Protein AF-A0AAW1IWX9-F1 (afdb_monomer)

pLDDT: mean 75.73, std 13.56, range [42.22, 92.88]

Structure (mmCIF, N/CA/C/O backbone):
data_AF-A0AAW1IWX9-F1
#
_entry.id   AF-A0AAW1IWX9-F1
#
loop_
_atom_site.group_PDB
_atom_site.id
_atom_site.type_symbol
_atom_site.label_atom_id
_atom_site.label_alt_id
_atom_site.label_comp_id
_atom_site.label_asym_id
_atom_site.label_entity_id
_atom_site.label_seq_id
_atom_site.pdbx_PDB_ins_code
_atom_site.Cartn_x
_atom_site.Cartn_y
_atom_site.Cartn_z
_atom_site.occupancy
_atom_site.B_iso_or_equiv
_atom_site.auth_seq_id
_atom_site.auth_comp_id
_atom_site.auth_asym_id
_atom_site.auth_atom_id
_atom_site.pdbx_PDB_model_num
ATOM 1 N N . MET A 1 1 ? 5.640 -1.066 -43.729 1.00 64.94 1 MET A N 1
ATOM 2 C CA . MET A 1 1 ? 6.839 -1.386 -42.925 1.00 64.94 1 MET A CA 1
ATOM 3 C C . MET A 1 1 ? 6.560 -2.669 -42.155 1.00 64.94 1 MET A C 1
ATOM 5 O O . MET A 1 1 ? 5.475 -2.800 -41.608 1.00 64.94 1 MET A O 1
ATOM 9 N N . VAL A 1 2 ? 7.462 -3.651 -42.188 1.00 82.56 2 VAL A N 1
ATOM 10 C CA . VAL A 1 2 ? 7.237 -4.974 -41.563 1.00 82.56 2 VAL A CA 1
ATOM 11 C C . VAL A 1 2 ? 7.171 -4.864 -40.033 1.00 82.56 2 VAL A C 1
ATOM 13 O O . VAL A 1 2 ? 6.309 -5.470 -39.411 1.00 82.56 2 VAL A O 1
ATOM 16 N N . ILE A 1 3 ? 8.005 -4.003 -39.445 1.00 86.56 3 ILE A N 1
ATOM 17 C CA . ILE A 1 3 ? 8.095 -3.772 -37.995 1.00 86.56 3 ILE A CA 1
ATOM 18 C C . ILE A 1 3 ? 6.788 -3.229 -37.406 1.00 86.56 3 ILE A C 1
ATOM 20 O O . ILE A 1 3 ? 6.308 -3.752 -36.406 1.00 86.56 3 ILE A O 1
ATOM 24 N N . THR A 1 4 ? 6.160 -2.241 -38.049 1.00 86.19 4 THR A N 1
ATOM 25 C CA . THR A 1 4 ? 4.902 -1.668 -37.546 1.00 86.19 4 THR A CA 1
ATOM 26 C C . THR A 1 4 ? 3.773 -2.693 -37.539 1.00 86.19 4 THR A C 1
ATOM 28 O O . THR A 1 4 ? 3.024 -2.750 -36.575 1.00 86.19 4 THR A O 1
ATOM 31 N N . LYS A 1 5 ? 3.699 -3.567 -38.554 1.00 88.81 5 LYS A N 1
ATOM 32 C CA . LYS A 1 5 ? 2.724 -4.670 -38.582 1.00 88.81 5 LYS A CA 1
ATOM 33 C C . LYS A 1 5 ? 2.944 -5.676 -37.452 1.00 88.81 5 LYS A C 1
ATOM 35 O O . LYS A 1 5 ? 1.968 -6.169 -36.902 1.00 88.81 5 LYS A O 1
ATOM 40 N N . ILE A 1 6 ? 4.204 -5.972 -37.120 1.00 91.12 6 ILE A N 1
ATOM 41 C CA . ILE A 1 6 ? 4.544 -6.862 -36.003 1.00 91.12 6 ILE A CA 1
ATOM 42 C C . ILE A 1 6 ? 4.052 -6.236 -34.697 1.00 91.12 6 ILE A C 1
ATOM 44 O O . ILE A 1 6 ? 3.280 -6.860 -33.978 1.00 91.12 6 ILE A O 1
ATOM 48 N N . ILE A 1 7 ? 4.413 -4.978 -34.441 1.00 90.19 7 ILE A N 1
ATOM 49 C CA . ILE A 1 7 ? 4.067 -4.259 -33.208 1.00 90.19 7 ILE A CA 1
ATOM 50 C C . ILE A 1 7 ? 2.551 -4.126 -33.028 1.00 90.19 7 ILE A C 1
ATOM 52 O O . ILE A 1 7 ? 2.048 -4.388 -31.941 1.00 90.19 7 ILE A O 1
ATOM 56 N N . THR A 1 8 ? 1.805 -3.791 -34.088 1.00 88.94 8 THR A N 1
ATOM 57 C CA . THR A 1 8 ? 0.338 -3.652 -34.009 1.00 88.94 8 THR A CA 1
ATOM 58 C C . THR A 1 8 ? -0.402 -4.986 -33.916 1.00 88.94 8 THR A C 1
ATOM 60 O O . THR A 1 8 ? -1.608 -4.988 -33.698 1.00 88.94 8 THR A O 1
ATOM 63 N N . SER A 1 9 ? 0.287 -6.114 -34.117 1.00 92.19 9 SER A N 1
ATOM 64 C CA . SER A 1 9 ? -0.278 -7.461 -33.962 1.00 92.19 9 SER A CA 1
ATOM 65 C C . SER A 1 9 ? -0.001 -8.093 -32.592 1.00 92.19 9 SER A C 1
ATOM 67 O O . SER A 1 9 ? -0.519 -9.172 -32.308 1.00 92.19 9 SER A O 1
ATOM 69 N N . LEU A 1 10 ? 0.809 -7.445 -31.744 1.00 91.25 10 LEU A N 1
ATOM 70 C CA . LEU A 1 10 ? 1.125 -7.945 -30.406 1.00 91.25 10 LEU A CA 1
ATOM 71 C C . LEU A 1 10 ? -0.082 -7.800 -29.454 1.00 91.25 10 LEU A C 1
ATOM 73 O O . LEU A 1 10 ? -0.784 -6.791 -29.520 1.00 91.25 10 LEU A O 1
ATOM 77 N N . PRO A 1 11 ? -0.313 -8.757 -28.532 1.00 91.75 11 PRO A N 1
ATOM 78 C CA . PRO A 1 11 ? -1.381 -8.654 -27.533 1.00 91.75 11 PRO A CA 1
ATOM 79 C C . PRO A 1 11 ? -1.186 -7.497 -26.536 1.00 91.75 11 PRO A C 1
ATOM 81 O O . PRO A 1 11 ? -0.055 -7.112 -26.230 1.00 91.75 11 PRO A O 1
ATOM 84 N N . ASP A 1 12 ? -2.280 -7.032 -25.916 1.00 87.31 12 ASP A N 1
ATOM 85 C CA . ASP A 1 12 ? -2.308 -5.898 -24.964 1.00 87.31 12 ASP A CA 1
ATOM 86 C C . ASP A 1 12 ? -1.331 -6.020 -23.783 1.00 87.31 12 ASP A C 1
ATOM 88 O O . ASP A 1 12 ? -0.896 -5.020 -23.205 1.00 87.31 12 ASP A O 1
ATOM 92 N N . MET A 1 13 ? -0.952 -7.245 -23.414 1.00 87.38 13 MET A N 1
ATOM 93 C CA . MET A 1 13 ? 0.032 -7.496 -22.359 1.00 87.38 13 MET A CA 1
ATOM 94 C C . MET A 1 13 ? 1.417 -6.900 -22.668 1.00 87.38 13 MET A C 1
ATOM 96 O O . MET A 1 13 ? 2.147 -6.564 -21.737 1.00 87.38 13 MET A O 1
ATOM 100 N N . TYR A 1 14 ? 1.738 -6.675 -23.946 1.00 90.62 14 TYR A N 1
ATOM 101 C CA . TYR A 1 14 ? 2.980 -6.047 -24.402 1.00 90.62 14 TYR A CA 1
ATOM 102 C C . TYR A 1 14 ? 2.850 -4.531 -24.626 1.00 90.62 14 TYR A C 1
ATOM 104 O O . TYR A 1 14 ? 3.783 -3.908 -25.126 1.00 90.62 14 TYR A O 1
ATOM 112 N N . LYS A 1 15 ? 1.748 -3.880 -24.225 1.00 90.50 15 LYS A N 1
ATOM 113 C CA . LYS A 1 15 ? 1.547 -2.430 -24.447 1.00 90.50 15 LYS A CA 1
ATOM 114 C C . LYS A 1 15 ? 2.699 -1.552 -23.938 1.00 90.50 15 LYS A C 1
ATOM 116 O O . LYS A 1 15 ? 3.045 -0.547 -24.551 1.00 90.50 15 LYS A O 1
ATOM 121 N N . HIS A 1 16 ? 3.307 -1.938 -22.814 1.00 90.25 16 HIS A N 1
ATOM 122 C CA . HIS A 1 16 ? 4.425 -1.207 -22.217 1.00 90.25 16 HIS A CA 1
ATOM 123 C C . HIS A 1 16 ? 5.696 -1.344 -23.054 1.00 90.25 16 HIS A C 1
ATOM 125 O O . HIS A 1 16 ? 6.435 -0.376 -23.217 1.00 90.25 16 HIS A O 1
ATOM 131 N N . PHE A 1 17 ? 5.906 -2.525 -23.632 1.00 92.88 17 PHE A N 1
ATOM 132 C CA . PHE A 1 17 ? 6.977 -2.768 -24.583 1.00 92.88 17 PHE A CA 1
ATOM 133 C C . PHE A 1 17 ? 6.792 -1.939 -25.855 1.00 92.88 17 PHE A C 1
ATOM 135 O O . PHE A 1 17 ? 7.736 -1.283 -26.282 1.00 92.88 17 PHE A O 1
ATOM 142 N N . VAL A 1 18 ? 5.578 -1.912 -26.418 1.00 91.81 18 VAL A N 1
ATOM 143 C CA . VAL A 1 18 ? 5.260 -1.115 -27.616 1.00 91.81 18 VAL A CA 1
ATOM 144 C C . VAL A 1 18 ? 5.568 0.364 -27.382 1.00 91.81 18 VAL A C 1
ATOM 146 O O . VAL A 1 18 ? 6.311 0.968 -28.148 1.00 91.81 18 VAL A O 1
ATOM 149 N N . SER A 1 19 ? 5.106 0.918 -26.258 1.00 91.12 19 SER A N 1
ATOM 150 C CA . SER A 1 19 ? 5.372 2.314 -25.893 1.00 91.12 19 SER A CA 1
ATOM 151 C C . SER A 1 19 ? 6.869 2.625 -25.723 1.00 91.12 19 SER A C 1
ATOM 153 O O . SER A 1 19 ? 7.341 3.679 -26.154 1.00 91.12 19 SER A O 1
ATOM 155 N N . ALA A 1 20 ? 7.632 1.705 -25.125 1.00 91.25 20 ALA A N 1
ATOM 156 C CA . ALA A 1 20 ? 9.080 1.844 -24.995 1.00 91.25 20 ALA A CA 1
ATOM 157 C C . ALA A 1 20 ? 9.804 1.720 -26.347 1.00 91.25 20 ALA A C 1
ATOM 159 O O . ALA A 1 20 ? 10.809 2.395 -26.570 1.00 91.25 20 ALA A O 1
ATOM 160 N N . TRP A 1 21 ? 9.302 0.875 -27.249 1.00 91.94 21 TRP A N 1
ATOM 161 C CA . TRP A 1 21 ? 9.868 0.680 -28.580 1.00 91.94 21 TRP A CA 1
ATOM 162 C C . TRP A 1 21 ? 9.660 1.896 -29.486 1.00 91.94 21 TRP A C 1
ATOM 164 O O . TRP A 1 21 ? 10.602 2.313 -30.158 1.00 91.94 21 TRP A O 1
ATOM 174 N N . ASP A 1 22 ? 8.484 2.524 -29.443 1.00 89.38 22 ASP A N 1
ATOM 175 C CA . ASP A 1 22 ? 8.194 3.740 -30.219 1.00 89.38 22 ASP A CA 1
ATOM 176 C C . ASP A 1 22 ? 9.107 4.919 -29.834 1.00 89.38 22 ASP A C 1
ATOM 178 O O . ASP A 1 22 ? 9.334 5.827 -30.631 1.00 89.38 22 ASP A O 1
ATOM 182 N N . SER A 1 23 ? 9.688 4.880 -28.630 1.00 89.88 23 SER A N 1
ATOM 183 C CA . SER A 1 23 ? 10.652 5.874 -28.138 1.00 89.88 23 SER A CA 1
ATOM 184 C C . SER A 1 23 ? 12.094 5.634 -28.623 1.00 89.88 23 SER A C 1
ATOM 186 O O . SER A 1 23 ? 12.982 6.445 -28.353 1.00 89.88 23 SER A O 1
ATOM 188 N N . VAL A 1 24 ? 12.373 4.517 -29.305 1.00 89.19 24 VAL A N 1
ATOM 189 C CA . VAL A 1 24 ? 13.711 4.187 -29.821 1.00 89.19 24 VAL A CA 1
ATOM 190 C C . VAL A 1 24 ? 13.992 4.972 -31.100 1.00 89.19 24 VAL A C 1
ATOM 192 O O . VAL A 1 24 ? 13.154 5.032 -31.995 1.00 89.19 24 VAL A O 1
ATOM 195 N N . GLN A 1 25 ? 15.207 5.516 -31.207 1.00 89.81 25 GLN A N 1
ATOM 196 C CA . GLN A 1 25 ? 15.712 6.198 -32.404 1.00 89.81 25 GLN A CA 1
ATOM 197 C C . GLN A 1 25 ? 15.506 5.369 -33.680 1.00 89.81 25 GLN A C 1
ATOM 199 O O . GLN A 1 25 ? 15.803 4.171 -33.699 1.00 89.81 25 GLN A O 1
ATOM 204 N N . SER A 1 26 ? 15.063 6.018 -34.759 1.00 83.25 26 SER A N 1
ATOM 205 C CA . SER A 1 26 ? 14.720 5.370 -36.029 1.00 83.25 26 SER A CA 1
ATOM 206 C C . SER A 1 26 ? 15.867 4.551 -36.632 1.00 83.25 26 SER A C 1
ATOM 208 O O . SER A 1 26 ? 15.604 3.514 -37.235 1.00 83.25 26 SER A O 1
ATOM 210 N N . GLU A 1 27 ? 17.136 4.940 -36.433 1.00 87.81 27 GLU A N 1
ATOM 211 C CA . GLU A 1 27 ? 18.285 4.182 -36.959 1.00 87.81 27 GLU A CA 1
ATOM 212 C C . GLU A 1 27 ? 18.461 2.815 -36.276 1.00 87.81 27 GLU A C 1
ATOM 214 O O . GLU A 1 27 ? 19.045 1.897 -36.849 1.00 87.81 27 GLU A O 1
ATOM 219 N N . LYS A 1 28 ? 17.946 2.666 -35.050 1.00 85.62 28 LYS A N 1
ATOM 220 C CA . LYS A 1 28 ? 18.034 1.437 -34.246 1.00 85.62 28 LYS A CA 1
ATOM 221 C C . LYS A 1 28 ? 16.767 0.588 -34.312 1.00 85.62 28 LYS A C 1
ATOM 223 O O . LYS A 1 28 ? 16.747 -0.503 -33.745 1.00 85.62 28 LYS A O 1
ATOM 228 N N . GLN A 1 29 ? 15.731 1.043 -35.020 1.00 85.69 29 GLN A N 1
ATOM 229 C CA . GLN A 1 29 ? 14.505 0.277 -35.252 1.00 85.69 29 GLN A CA 1
ATOM 230 C C . GLN A 1 29 ? 14.723 -0.786 -36.340 1.00 85.69 29 GLN A C 1
ATOM 232 O O . GLN A 1 29 ? 14.105 -0.771 -37.404 1.00 85.69 29 GLN A O 1
ATOM 237 N N . THR A 1 30 ? 15.636 -1.719 -36.078 1.00 92.06 30 THR A N 1
ATOM 238 C CA . THR A 1 30 ? 15.920 -2.861 -36.947 1.00 92.06 30 THR A CA 1
ATOM 239 C C . THR A 1 30 ? 15.160 -4.096 -36.476 1.00 92.06 30 THR A C 1
ATOM 241 O O . THR A 1 30 ? 14.781 -4.223 -35.311 1.00 92.06 30 THR A O 1
ATOM 244 N N . LEU A 1 31 ? 14.941 -5.040 -37.393 1.00 90.06 31 LEU A N 1
ATOM 245 C CA . LEU A 1 31 ? 14.229 -6.278 -37.076 1.00 90.06 31 LEU A CA 1
ATOM 246 C C . LEU A 1 31 ? 15.006 -7.136 -36.065 1.00 90.06 31 LEU A C 1
ATOM 248 O O . LEU A 1 31 ? 14.391 -7.720 -35.180 1.00 90.06 31 LEU A O 1
ATOM 252 N N . SER A 1 32 ? 16.340 -7.150 -36.143 1.00 90.81 32 SER A N 1
ATOM 253 C CA . SER A 1 32 ? 17.201 -7.879 -35.205 1.00 90.81 32 SER A CA 1
ATOM 254 C C . SER A 1 32 ? 17.078 -7.353 -33.773 1.00 90.81 32 SER A C 1
ATOM 256 O O . SER A 1 32 ? 16.927 -8.138 -32.837 1.00 90.81 32 SER A O 1
ATOM 258 N N . GLU A 1 33 ? 17.081 -6.031 -33.600 1.00 91.31 33 GLU A N 1
ATOM 259 C CA . GLU A 1 33 ? 16.955 -5.407 -32.281 1.00 91.31 33 GLU A CA 1
ATOM 260 C C . GLU A 1 33 ? 15.548 -5.612 -31.707 1.00 91.31 33 GLU A C 1
ATOM 262 O O . GLU A 1 33 ? 15.400 -5.939 -30.529 1.00 91.31 33 GLU A O 1
ATOM 267 N N . LEU A 1 34 ? 14.513 -5.510 -32.550 1.00 91.75 34 LEU A N 1
ATOM 268 C CA . LEU A 1 34 ? 13.137 -5.806 -32.151 1.00 91.75 34 LEU A CA 1
ATOM 269 C C . LEU A 1 34 ? 13.016 -7.243 -31.635 1.00 91.75 34 LEU A C 1
ATOM 271 O O . LEU A 1 34 ? 12.477 -7.463 -30.552 1.00 91.75 34 LEU A O 1
ATOM 275 N N . THR A 1 35 ? 13.544 -8.216 -32.386 1.00 92.19 35 THR A N 1
ATOM 276 C CA . THR A 1 35 ? 13.494 -9.628 -31.989 1.00 92.19 35 THR A CA 1
ATOM 277 C C . THR A 1 35 ? 14.251 -9.889 -30.692 1.00 92.19 35 THR A C 1
ATOM 279 O O . THR A 1 35 ? 13.726 -10.569 -29.814 1.00 92.19 35 THR A O 1
ATOM 282 N N . ALA A 1 36 ? 15.439 -9.300 -30.519 1.00 92.50 36 ALA A N 1
ATOM 283 C CA . ALA A 1 36 ? 16.227 -9.465 -29.302 1.00 92.50 36 ALA A CA 1
ATOM 284 C C . ALA A 1 36 ? 15.489 -8.921 -28.069 1.00 92.50 36 ALA A C 1
ATOM 286 O O . ALA A 1 36 ? 15.441 -9.577 -27.029 1.00 92.50 36 ALA A O 1
ATOM 287 N N . ARG A 1 37 ? 14.860 -7.745 -28.185 1.00 92.31 37 ARG A N 1
ATOM 288 C CA . ARG A 1 37 ? 14.118 -7.149 -27.068 1.00 92.31 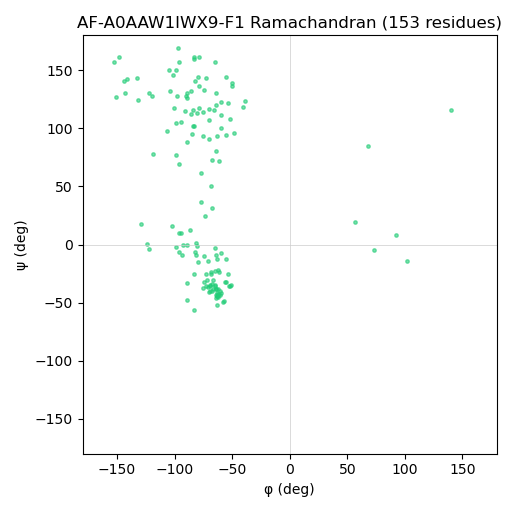37 ARG A CA 1
ATOM 289 C C . ARG A 1 37 ? 12.803 -7.864 -26.772 1.00 92.31 37 ARG A C 1
ATOM 291 O O . ARG A 1 37 ? 12.449 -7.976 -25.601 1.00 92.31 37 ARG A O 1
ATOM 298 N N . LEU A 1 38 ? 12.105 -8.366 -27.793 1.00 92.38 38 LEU A N 1
ATOM 299 C CA . LEU A 1 38 ? 10.887 -9.161 -27.603 1.00 92.38 38 LEU A CA 1
ATOM 300 C C . LEU A 1 38 ? 11.170 -10.464 -26.850 1.00 92.38 38 LEU A C 1
ATOM 302 O O . LEU A 1 38 ? 10.426 -10.787 -25.930 1.00 92.38 38 LEU A O 1
ATOM 306 N N . LEU A 1 39 ? 12.269 -11.158 -27.166 1.00 90.88 39 LEU A N 1
ATOM 307 C CA . LEU A 1 39 ? 12.680 -12.371 -26.446 1.00 90.88 39 LEU A CA 1
ATOM 308 C C . LEU A 1 39 ? 12.923 -12.098 -24.952 1.00 90.88 39 LEU A C 1
ATOM 310 O O . LEU A 1 39 ? 12.499 -12.869 -24.091 1.00 90.88 39 LEU A O 1
ATOM 314 N N . ILE A 1 40 ? 13.563 -10.969 -24.631 1.00 90.19 40 ILE A N 1
ATOM 315 C CA . ILE A 1 40 ? 13.785 -10.549 -23.239 1.00 90.19 40 ILE A CA 1
ATOM 316 C C . ILE A 1 40 ? 12.449 -10.261 -22.539 1.00 90.19 40 ILE A C 1
ATOM 318 O O . ILE A 1 40 ? 12.251 -10.661 -21.389 1.00 90.19 40 ILE A O 1
ATOM 322 N N . GLU A 1 41 ? 11.531 -9.567 -23.212 1.00 90.00 41 GLU A N 1
ATOM 323 C CA . GLU A 1 41 ? 10.232 -9.212 -22.638 1.00 90.00 41 GLU A CA 1
ATOM 324 C C . GLU A 1 41 ? 9.323 -10.435 -22.446 1.00 90.00 41 GLU A C 1
ATOM 326 O O . GLU A 1 41 ? 8.620 -10.534 -21.439 1.00 90.00 41 GLU A O 1
ATOM 331 N N . GLU A 1 42 ? 9.378 -11.411 -23.350 1.00 89.94 42 GLU A N 1
ATOM 332 C CA . GLU A 1 42 ? 8.689 -12.694 -23.209 1.00 89.94 42 GLU A CA 1
ATOM 333 C C . GLU A 1 42 ? 9.206 -13.477 -21.997 1.00 89.94 42 GLU A C 1
ATOM 335 O O . GLU A 1 42 ? 8.411 -13.940 -21.181 1.00 89.94 42 GLU A O 1
ATOM 340 N N . GLN A 1 43 ? 10.526 -13.542 -21.797 1.00 86.25 43 GLN A N 1
ATOM 341 C CA . GLN A 1 43 ? 11.115 -14.198 -20.627 1.00 86.25 43 GLN A CA 1
ATOM 342 C C . GLN A 1 43 ? 10.693 -13.524 -19.308 1.00 86.25 43 GLN A C 1
ATOM 344 O O . GLN A 1 43 ? 10.427 -14.203 -18.313 1.00 86.25 43 GLN A O 1
ATOM 349 N N . ARG A 1 44 ? 10.585 -12.189 -19.289 1.00 83.00 44 ARG A N 1
ATOM 350 C CA . ARG A 1 44 ? 10.066 -11.434 -18.132 1.00 83.00 44 ARG A CA 1
ATOM 351 C C . ARG A 1 44 ? 8.583 -11.693 -17.894 1.00 83.00 44 ARG A C 1
ATOM 353 O O . ARG A 1 44 ? 8.165 -11.807 -16.745 1.00 83.00 44 ARG A O 1
ATOM 360 N N . THR A 1 45 ? 7.802 -11.787 -18.966 1.00 76.88 45 THR A N 1
ATOM 361 C CA . THR A 1 45 ? 6.350 -11.966 -18.890 1.00 76.88 45 THR A CA 1
ATOM 362 C C . THR A 1 45 ? 5.971 -13.395 -18.504 1.00 76.88 45 THR A C 1
ATOM 364 O O . THR A 1 45 ? 5.075 -13.572 -17.687 1.00 76.88 45 THR A O 1
ATOM 367 N N . ASN A 1 46 ? 6.701 -14.408 -18.979 1.00 72.50 46 ASN A N 1
ATOM 368 C CA . ASN A 1 46 ? 6.512 -15.807 -18.572 1.00 72.50 46 ASN A CA 1
ATOM 369 C C . ASN A 1 46 ? 6.890 -16.053 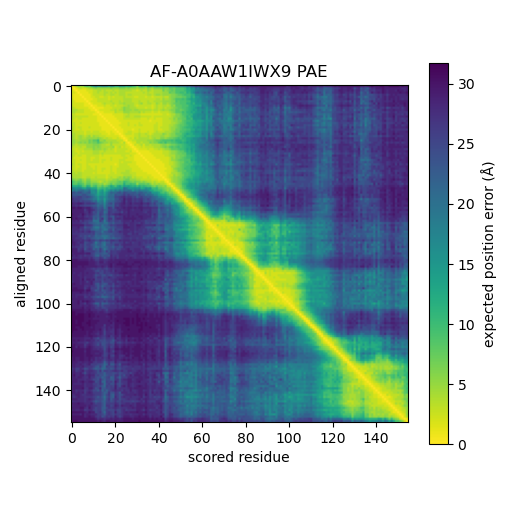-17.106 1.00 72.50 46 ASN A C 1
ATOM 371 O O . ASN A 1 46 ? 6.235 -16.832 -16.420 1.00 72.50 46 ASN A O 1
ATOM 375 N N . ASN A 1 47 ? 7.903 -15.349 -16.594 1.00 65.38 47 ASN A N 1
ATOM 376 C CA . ASN A 1 47 ? 8.271 -15.400 -15.175 1.00 65.38 47 ASN A CA 1
ATOM 377 C C . ASN A 1 47 ? 7.399 -14.501 -14.288 1.00 65.38 47 ASN A C 1
ATOM 379 O O . ASN A 1 47 ? 7.611 -14.421 -13.074 1.00 65.38 47 ASN A O 1
ATOM 383 N N . ARG A 1 48 ? 6.412 -13.811 -14.867 1.00 63.38 48 ARG A N 1
ATOM 384 C CA . ARG A 1 48 ? 5.493 -12.959 -14.126 1.00 63.38 48 ARG A CA 1
ATOM 385 C C . ARG A 1 48 ? 4.487 -13.841 -13.393 1.00 63.38 48 ARG A C 1
ATOM 387 O O . ARG A 1 48 ? 3.423 -14.169 -13.905 1.00 63.38 48 ARG A O 1
ATOM 394 N N . GLN A 1 49 ? 4.791 -14.175 -12.141 1.00 57.81 49 GLN A N 1
ATOM 395 C CA . GLN A 1 49 ? 3.715 -14.393 -11.175 1.00 57.81 49 GLN A CA 1
ATOM 396 C C . GLN A 1 49 ? 2.854 -13.119 -11.154 1.00 57.81 49 GLN A C 1
ATOM 398 O O . GLN A 1 49 ? 3.394 -12.023 -11.308 1.00 57.81 49 GLN A O 1
ATOM 403 N N . GLU A 1 50 ? 1.533 -13.232 -10.987 1.00 58.38 50 GLU A N 1
ATOM 404 C CA . GLU A 1 50 ? 0.644 -12.088 -10.721 1.00 58.38 50 GLU A CA 1
ATOM 405 C C . GLU A 1 50 ? 1.032 -11.409 -9.392 1.00 58.38 50 GLU A C 1
ATOM 407 O O . GLU A 1 50 ? 0.351 -11.517 -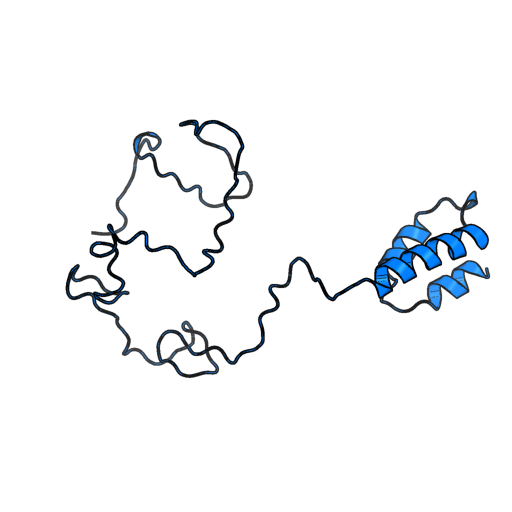8.374 1.00 58.38 50 GLU A O 1
ATOM 412 N N . VAL A 1 51 ? 2.162 -10.716 -9.368 1.00 55.12 51 VAL A N 1
ATOM 413 C CA . VAL A 1 51 ? 2.564 -9.825 -8.293 1.00 55.12 51 VAL A CA 1
ATOM 414 C C . VAL A 1 51 ? 2.221 -8.420 -8.742 1.00 55.12 51 VAL A C 1
ATOM 416 O O . VAL A 1 51 ? 3.050 -7.619 -9.164 1.00 55.12 51 VAL A O 1
ATOM 419 N N . THR A 1 52 ? 0.932 -8.113 -8.661 1.00 54.81 52 THR A N 1
ATOM 420 C CA . THR A 1 52 ? 0.473 -6.736 -8.524 1.00 54.81 52 THR A CA 1
ATOM 421 C C . THR A 1 52 ? 1.008 -6.211 -7.198 1.00 54.81 52 THR A C 1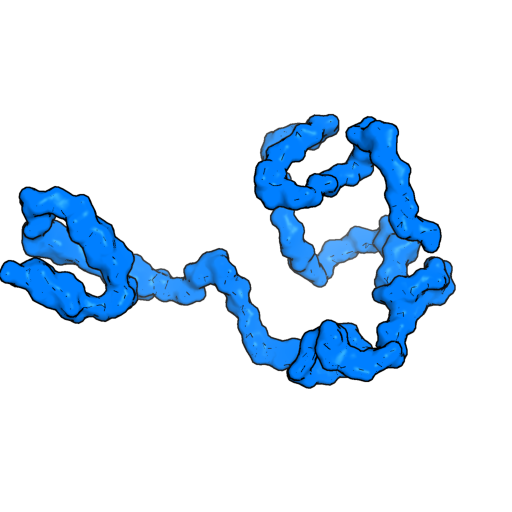
ATOM 423 O O . THR A 1 52 ? 0.387 -6.408 -6.158 1.00 54.81 52 THR A O 1
ATOM 426 N N . ALA A 1 53 ? 2.172 -5.557 -7.239 1.00 58.81 53 ALA A N 1
ATOM 427 C CA . ALA A 1 53 ? 2.901 -5.038 -6.077 1.00 58.81 53 ALA A CA 1
ATOM 428 C C . ALA A 1 53 ? 2.079 -4.089 -5.175 1.00 58.81 53 ALA A C 1
ATOM 430 O O . ALA A 1 53 ? 2.487 -3.797 -4.056 1.00 58.81 53 ALA A O 1
ATOM 431 N N . LEU A 1 54 ? 0.917 -3.622 -5.646 1.00 54.06 54 LEU A N 1
ATOM 432 C CA . LEU A 1 54 ? 0.037 -2.679 -4.952 1.00 54.06 54 LEU A CA 1
ATOM 433 C C . LEU A 1 54 ? -1.390 -3.190 -4.716 1.00 54.06 54 LEU A C 1
ATOM 435 O O . LEU A 1 54 ? -2.175 -2.510 -4.057 1.00 54.06 54 LEU A O 1
ATOM 439 N N . LEU A 1 55 ? -1.749 -4.381 -5.203 1.00 49.75 55 LEU A N 1
ATOM 440 C CA . LEU A 1 55 ? -3.004 -4.998 -4.793 1.00 49.75 55 LEU A CA 1
ATOM 441 C C . LEU A 1 55 ? -2.679 -5.920 -3.632 1.00 49.75 55 LEU A C 1
ATOM 443 O O . LEU A 1 55 ? -2.150 -7.016 -3.815 1.00 49.75 55 LEU A O 1
ATOM 447 N N . SER A 1 56 ? -3.044 -5.489 -2.424 1.00 57.44 56 SER A N 1
ATOM 448 C CA . SER A 1 56 ? -3.359 -6.466 -1.389 1.00 57.44 56 SER A CA 1
ATOM 449 C C . SER A 1 56 ? -4.381 -7.403 -2.024 1.00 57.44 56 SER A C 1
ATOM 451 O O . SER A 1 56 ? -5.497 -6.982 -2.325 1.00 57.44 56 SER A O 1
ATOM 453 N N . LYS A 1 57 ? -3.966 -8.637 -2.340 1.00 48.56 57 LYS A N 1
ATOM 454 C CA . LYS A 1 57 ? -4.835 -9.691 -2.868 1.00 48.56 57 LYS A CA 1
ATOM 455 C C . LYS A 1 57 ? -5.837 -9.984 -1.761 1.00 48.56 57 LYS A C 1
ATOM 457 O O . LYS A 1 57 ? -5.649 -10.871 -0.934 1.00 48.56 57 LYS A O 1
ATOM 462 N N . GLN A 1 58 ? -6.859 -9.140 -1.660 1.00 56.47 58 GLN A N 1
ATOM 463 C CA . GLN A 1 58 ? -7.966 -9.317 -0.753 1.00 56.47 58 GLN A CA 1
ATOM 464 C C . GLN A 1 58 ? -8.719 -10.493 -1.334 1.00 56.47 58 GLN A C 1
ATOM 466 O O . GLN A 1 58 ? -9.568 -10.333 -2.202 1.00 56.47 58 GLN A O 1
ATOM 471 N N . LYS A 1 59 ? -8.350 -11.690 -0.875 1.00 52.59 59 LYS A N 1
ATOM 472 C CA . LYS A 1 59 ? -9.186 -12.873 -0.984 1.00 52.59 59 LYS A CA 1
ATOM 473 C C . LYS A 1 59 ? -10.606 -12.398 -0.675 1.00 52.59 59 LYS A C 1
ATOM 475 O O . LYS A 1 59 ? -10.833 -11.835 0.403 1.00 52.59 59 LYS A O 1
ATOM 480 N N . GLU A 1 60 ? -11.526 -12.533 -1.628 1.00 57.16 60 GLU A N 1
ATOM 481 C CA . GLU A 1 60 ? -12.952 -12.239 -1.450 1.00 57.16 60 GLU A CA 1
ATOM 482 C C . GLU A 1 60 ? -13.576 -13.273 -0.499 1.00 57.16 60 GLU A C 1
ATOM 484 O O . GLU A 1 60 ? -14.595 -13.905 -0.766 1.00 57.16 60 GLU A O 1
ATOM 489 N N . GLU A 1 61 ? -12.956 -13.493 0.657 1.00 63.41 61 GLU A N 1
ATOM 490 C CA . GLU A 1 61 ? -13.648 -14.109 1.761 1.00 63.41 61 GLU A CA 1
ATOM 491 C C . GLU A 1 61 ? -14.745 -13.138 2.157 1.00 63.41 61 GLU A C 1
ATOM 493 O O . GLU A 1 61 ? -14.483 -11.978 2.490 1.00 63.41 61 GLU A O 1
ATOM 498 N N . LYS A 1 62 ? -15.988 -13.619 2.073 1.00 65.81 62 LYS A N 1
ATOM 499 C CA . LYS A 1 62 ? -17.188 -12.914 2.519 1.00 65.81 62 LYS A CA 1
ATOM 500 C C . LYS A 1 62 ? -16.936 -12.389 3.932 1.00 65.81 62 LYS A C 1
ATOM 502 O O . LYS A 1 62 ? -17.073 -13.123 4.913 1.00 65.81 62 LYS A O 1
ATOM 507 N N . ARG A 1 63 ? -16.524 -11.122 4.039 1.00 72.75 63 ARG A N 1
ATOM 508 C CA . ARG A 1 63 ? -16.121 -10.543 5.319 1.00 72.75 63 ARG A CA 1
ATOM 509 C C . ARG A 1 63 ? -17.328 -10.512 6.235 1.00 72.75 63 ARG A C 1
ATOM 511 O O . ARG A 1 63 ? -18.406 -10.046 5.859 1.00 72.75 63 ARG A O 1
ATOM 518 N N . LYS A 1 64 ? -17.138 -11.012 7.453 1.00 83.81 64 LYS A N 1
ATOM 519 C CA . LYS A 1 64 ? -18.120 -10.878 8.526 1.00 83.81 64 LYS A CA 1
ATOM 520 C C . LYS A 1 64 ? -18.080 -9.439 9.028 1.00 83.81 64 LYS A C 1
ATOM 522 O O . LYS A 1 64 ? -17.014 -8.886 9.287 1.00 83.81 64 LYS A O 1
ATOM 527 N N . CYS A 1 65 ? -19.244 -8.829 9.189 1.00 82.69 65 CYS A N 1
ATOM 528 C CA . CYS A 1 65 ? -19.375 -7.516 9.788 1.00 82.69 65 CYS A CA 1
ATOM 529 C C . CYS A 1 65 ? -18.819 -7.538 11.218 1.00 82.69 65 CYS A C 1
ATOM 531 O O . CYS A 1 65 ? -19.322 -8.257 12.080 1.00 82.69 65 CYS A O 1
ATOM 533 N N . PHE A 1 66 ? -17.834 -6.685 11.506 1.00 76.94 66 PHE A N 1
ATOM 534 C CA . PHE A 1 66 ? -17.221 -6.561 12.837 1.00 76.94 66 PHE A CA 1
ATOM 535 C C . PHE A 1 66 ? -18.185 -6.088 13.940 1.00 76.94 66 PHE A C 1
ATOM 537 O O . PHE A 1 66 ? -17.834 -6.123 15.118 1.00 76.94 66 PHE A O 1
ATOM 544 N N . LYS A 1 67 ? -19.381 -5.603 13.573 1.00 76.44 67 LYS A N 1
ATOM 545 C CA . LYS A 1 67 ? -20.419 -5.166 14.517 1.00 76.44 67 LYS A CA 1
ATOM 546 C C . LYS A 1 67 ? -21.351 -6.312 14.908 1.00 76.44 67 LYS A C 1
ATOM 548 O O . LYS A 1 67 ? -21.598 -6.480 16.090 1.00 76.44 67 LYS A O 1
ATOM 553 N N . CYS A 1 68 ? -21.862 -7.084 13.943 1.00 79.56 68 CYS A N 1
ATOM 554 C CA . CYS A 1 68 ? -22.913 -8.082 14.189 1.00 79.56 68 CYS A CA 1
ATOM 555 C C . CYS A 1 68 ? -22.567 -9.519 13.763 1.00 79.56 68 CYS A C 1
ATOM 557 O O . CYS A 1 68 ? -23.424 -10.393 13.851 1.00 79.56 68 CYS A O 1
ATOM 559 N N . GLY A 1 69 ? -21.370 -9.766 13.228 1.00 79.75 69 GLY A N 1
ATOM 560 C CA . GLY A 1 69 ? -20.899 -11.091 12.805 1.00 79.75 69 GLY A CA 1
ATOM 561 C C . GLY A 1 69 ? -21.528 -11.649 11.521 1.00 79.75 69 GLY A C 1
ATOM 562 O O . GLY A 1 69 ? -21.091 -12.695 11.045 1.00 79.75 69 GLY A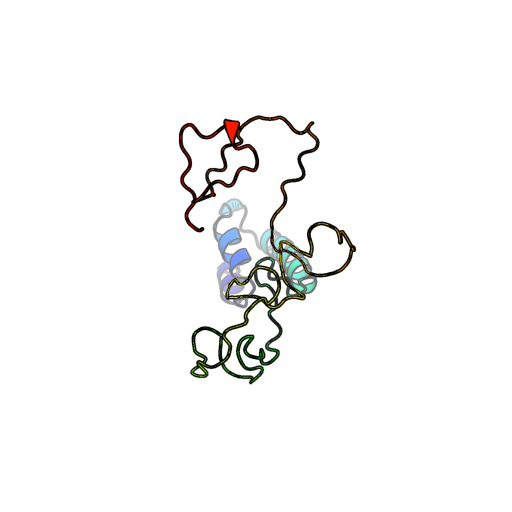 O 1
ATOM 563 N N . LYS A 1 70 ? -22.519 -10.966 10.932 1.00 82.00 70 LYS A N 1
ATOM 564 C CA . LYS A 1 70 ? -23.171 -11.384 9.678 1.00 82.00 70 LYS A CA 1
ATOM 565 C C . LYS A 1 70 ? -22.312 -11.004 8.470 1.00 82.00 70 LYS A C 1
ATOM 567 O O . LYS A 1 70 ? -21.675 -9.956 8.476 1.00 82.00 70 LYS A O 1
ATOM 572 N N . ILE A 1 71 ? -22.305 -11.843 7.442 1.00 84.44 71 ILE A N 1
ATOM 573 C CA . ILE A 1 71 ? -21.599 -11.590 6.177 1.00 84.44 71 ILE A CA 1
ATOM 574 C C . ILE A 1 71 ? -22.378 -10.621 5.273 1.00 84.44 71 ILE A C 1
ATOM 576 O O . ILE A 1 71 ? -23.582 -10.441 5.447 1.00 84.44 71 ILE A O 1
ATOM 580 N N . GLY A 1 72 ? -21.693 -10.014 4.300 1.00 84.38 72 GLY A N 1
ATOM 581 C CA . GLY A 1 72 ? -22.334 -9.275 3.200 1.00 84.38 72 GLY A CA 1
ATOM 582 C C . GLY A 1 72 ? -22.547 -7.775 3.420 1.00 84.38 72 GLY A C 1
ATOM 583 O O . GLY A 1 72 ? -23.201 -7.143 2.603 1.00 84.38 72 GLY A O 1
ATOM 584 N N . HIS A 1 73 ? -22.011 -7.189 4.494 1.00 85.50 73 HIS A N 1
ATOM 585 C CA . HIS A 1 73 ? -22.022 -5.735 4.690 1.00 85.50 73 HIS A CA 1
ATOM 586 C C . HIS A 1 73 ? -20.845 -5.263 5.553 1.00 85.50 73 HIS A C 1
ATOM 588 O O . HIS A 1 73 ? -20.292 -6.021 6.357 1.00 85.50 73 HIS A O 1
ATOM 594 N N . TYR A 1 74 ? -20.480 -3.986 5.417 1.00 80.50 74 TYR A N 1
ATOM 595 C CA . TYR A 1 74 ? -19.466 -3.354 6.257 1.00 80.50 74 TYR A CA 1
ATOM 596 C C . TYR A 1 74 ? -20.058 -2.875 7.585 1.00 80.50 74 TYR A C 1
ATOM 598 O O . TYR A 1 74 ? -21.255 -2.640 7.714 1.00 80.50 74 TYR A O 1
ATOM 606 N N . LYS A 1 75 ? -19.198 -2.643 8.586 1.00 78.44 75 LYS A N 1
ATOM 607 C CA . LYS A 1 75 ? -19.597 -2.064 9.884 1.00 78.44 75 LYS A CA 1
ATOM 608 C C . LYS A 1 75 ? -20.400 -0.760 9.733 1.00 78.44 75 LYS A C 1
ATOM 610 O O . LYS A 1 75 ? -21.304 -0.535 10.535 1.00 78.44 75 LYS A O 1
ATOM 615 N N . LYS A 1 76 ? -20.066 0.061 8.727 1.00 77.44 76 LYS A N 1
ATOM 616 C CA . LYS A 1 76 ? -20.755 1.322 8.397 1.00 77.44 76 LYS A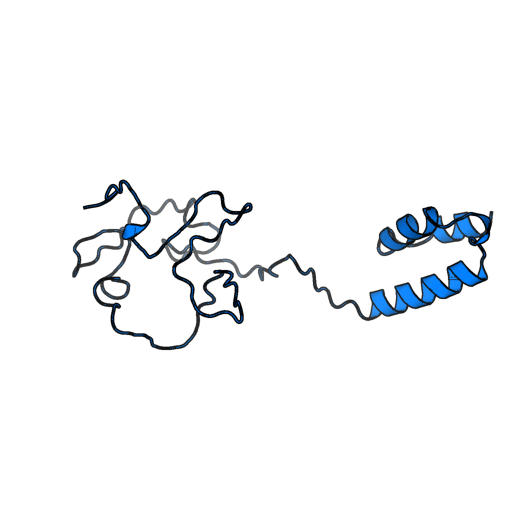 CA 1
ATOM 617 C C . LYS A 1 76 ? -22.202 1.114 7.928 1.00 77.44 76 LYS A C 1
ATOM 619 O O . LYS A 1 76 ? -23.067 1.881 8.324 1.00 77.44 76 LYS A O 1
ATOM 624 N N . ASP A 1 77 ? -22.469 0.021 7.218 1.00 79.75 77 ASP A N 1
ATOM 625 C CA . ASP A 1 77 ? -23.780 -0.309 6.639 1.00 79.75 77 ASP A CA 1
ATOM 626 C C . ASP A 1 77 ? -24.583 -1.253 7.559 1.00 79.75 77 ASP A C 1
ATOM 628 O O . ASP A 1 77 ? -25.605 -1.826 7.185 1.00 79.75 77 ASP A O 1
ATOM 632 N N . CYS A 1 78 ? -24.104 -1.470 8.789 1.00 80.31 78 CYS A N 1
ATOM 633 C CA . CYS A 1 78 ? -24.729 -2.377 9.738 1.00 80.31 78 CYS A CA 1
ATOM 634 C C . CYS A 1 78 ? -25.868 -1.683 10.498 1.00 80.31 78 CYS A C 1
ATOM 636 O O . CYS A 1 78 ? -25.629 -0.991 11.495 1.00 80.31 78 CYS A O 1
ATOM 638 N N . GLY A 1 79 ? -27.110 -1.965 10.093 1.00 78.75 79 GLY A N 1
ATOM 639 C CA . GLY A 1 79 ? -28.335 -1.469 10.742 1.00 78.75 79 GLY A CA 1
ATOM 640 C C . GLY A 1 79 ? -28.571 -1.964 12.178 1.00 78.75 79 GLY A C 1
ATOM 641 O O . GLY A 1 79 ? -29.527 -1.556 12.829 1.00 78.75 79 GLY A O 1
ATOM 642 N N . ASN A 1 80 ? -27.709 -2.835 12.713 1.00 70.31 80 ASN A N 1
ATOM 643 C CA . ASN A 1 80 ? -27.854 -3.348 14.072 1.00 70.31 80 ASN A CA 1
ATOM 644 C C . ASN A 1 80 ? -27.261 -2.355 15.091 1.00 70.31 80 ASN A C 1
ATOM 646 O O . ASN A 1 80 ? -26.042 -2.274 15.245 1.00 70.31 80 ASN A O 1
ATOM 650 N N . ASN A 1 81 ? -28.098 -1.577 15.782 1.00 62.59 81 ASN A N 1
ATOM 651 C CA . ASN A 1 81 ? -27.668 -0.528 16.724 1.00 62.59 81 ASN A CA 1
ATOM 652 C C . ASN A 1 81 ? -27.275 -1.031 18.127 1.00 62.59 81 ASN A C 1
ATOM 654 O O . ASN A 1 81 ? -26.805 -0.243 18.950 1.00 62.59 81 ASN A O 1
ATOM 658 N N . ASN A 1 82 ? -27.382 -2.338 18.384 1.00 60.00 82 ASN A N 1
ATOM 659 C CA . ASN A 1 82 ? -27.267 -2.898 19.735 1.00 60.00 82 ASN A CA 1
ATOM 660 C C . ASN A 1 82 ? -25.848 -3.283 20.188 1.00 60.00 82 ASN A C 1
ATOM 662 O O . ASN A 1 82 ? -25.663 -3.687 21.330 1.00 60.00 82 ASN A O 1
ATOM 666 N N . PHE A 1 83 ? -24.816 -3.107 19.361 1.00 61.28 83 PHE A N 1
ATOM 667 C CA . PHE A 1 83 ? -23.431 -3.400 19.759 1.00 61.28 83 PHE A CA 1
ATOM 668 C C . PHE A 1 83 ? -22.690 -2.150 20.244 1.00 61.28 83 PHE A C 1
ATOM 670 O O . PHE A 1 83 ? -21.761 -1.657 19.603 1.00 61.28 83 PHE A O 1
ATOM 677 N N . LYS A 1 84 ? -23.083 -1.632 21.411 1.00 65.56 84 LYS A N 1
ATOM 678 C CA . LYS A 1 84 ? -22.245 -0.699 22.177 1.00 65.56 84 LYS A CA 1
ATOM 679 C C . LYS A 1 84 ? -21.356 -1.527 23.103 1.00 65.56 84 LYS A C 1
ATOM 681 O O . LYS A 1 84 ? -21.738 -1.797 24.234 1.00 65.56 84 LYS A O 1
ATOM 686 N N . LYS A 1 85 ? -20.179 -1.949 22.619 1.00 70.56 85 LYS A N 1
ATOM 687 C CA . LYS A 1 85 ? -19.144 -2.536 23.489 1.00 70.56 85 LYS A CA 1
ATOM 688 C C . LYS A 1 85 ? -18.864 -1.548 24.628 1.00 70.56 85 LYS A C 1
ATOM 690 O O . LYS A 1 85 ? -18.561 -0.385 24.350 1.00 70.56 85 LYS A O 1
ATOM 695 N N . TYR A 1 86 ? -19.043 -1.974 25.873 1.00 78.19 86 TYR A N 1
ATOM 696 C CA . TYR A 1 86 ? -18.824 -1.159 27.065 1.00 78.19 86 TYR A CA 1
ATOM 697 C C . TYR A 1 86 ? -17.792 -1.849 27.945 1.00 78.19 86 TYR A C 1
ATOM 699 O O . TYR A 1 86 ? -17.883 -3.046 28.218 1.00 78.19 86 TYR A O 1
ATOM 707 N N . CYS A 1 87 ? -16.792 -1.092 28.374 1.00 82.94 87 CYS A N 1
ATOM 708 C CA . CYS A 1 87 ? -15.746 -1.614 29.224 1.00 82.94 87 CYS A CA 1
ATOM 709 C C . CYS A 1 87 ? -16.131 -1.418 30.685 1.00 82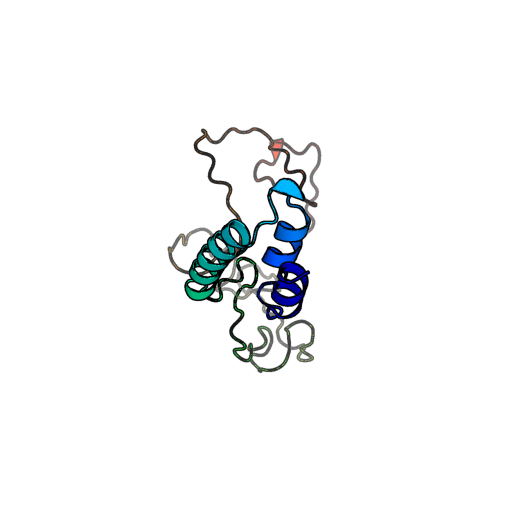.94 87 CYS A C 1
ATOM 711 O O . CYS A 1 87 ? -16.169 -0.295 31.175 1.00 82.94 87 CYS A O 1
ATOM 713 N N . GLU A 1 88 ? -16.343 -2.514 31.404 1.00 83.50 88 GLU A N 1
ATOM 714 C CA . GLU A 1 88 ? -16.649 -2.481 32.839 1.00 83.50 88 GLU A CA 1
ATOM 715 C C . GLU A 1 88 ? -15.492 -1.935 33.691 1.00 83.50 88 GLU A C 1
ATOM 717 O O . GLU A 1 88 ? -15.719 -1.448 34.792 1.00 83.50 88 GLU A O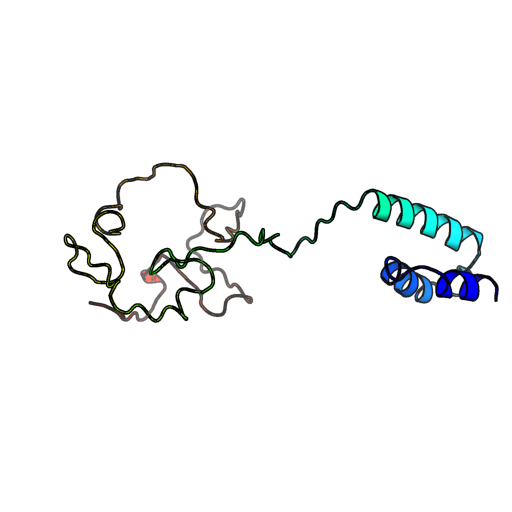 1
ATOM 722 N N . HIS A 1 89 ? -14.251 -1.991 33.190 1.00 84.12 89 HIS A N 1
ATOM 723 C CA . HIS A 1 89 ? -13.074 -1.526 33.927 1.00 84.12 89 HIS A CA 1
ATOM 724 C C . HIS A 1 89 ? -12.870 -0.013 33.811 1.00 84.12 89 HIS A C 1
ATOM 726 O O . HIS A 1 89 ? -12.812 0.687 34.815 1.00 84.12 89 HIS A O 1
ATOM 732 N N . CYS A 1 90 ? -12.761 0.513 32.588 1.00 83.62 90 CYS A N 1
ATOM 733 C CA . CYS A 1 90 ? -12.527 1.945 32.378 1.00 83.62 90 CYS A CA 1
ATOM 734 C C . CYS A 1 9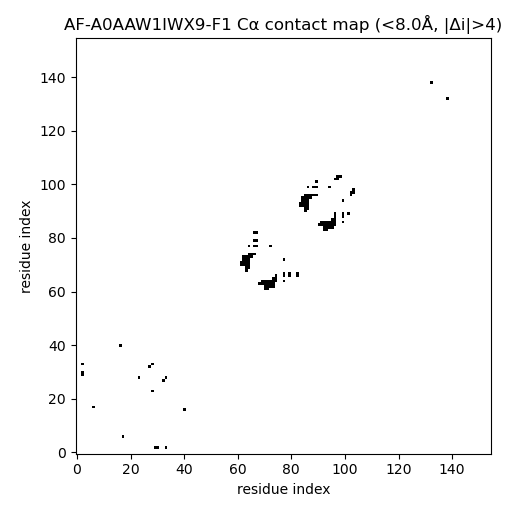0 ? -13.821 2.746 32.188 1.00 83.62 90 CYS A C 1
ATOM 736 O O . CYS A 1 90 ? -13.758 3.948 31.951 1.00 83.62 90 CYS A O 1
ATOM 738 N N . LYS A 1 91 ? -14.985 2.083 32.218 1.00 82.44 91 LYS A N 1
ATOM 739 C CA . LYS A 1 91 ? -16.316 2.681 32.040 1.00 82.44 91 LYS A CA 1
ATOM 740 C C . LYS A 1 91 ? -16.500 3.453 30.721 1.00 82.44 91 LYS A C 1
ATOM 742 O O . LYS A 1 91 ? -17.422 4.259 30.602 1.00 82.44 91 LYS A O 1
ATOM 747 N N . LYS A 1 92 ? -15.655 3.201 29.707 1.00 76.69 92 LYS A N 1
ATOM 748 C CA . LYS A 1 92 ? -15.725 3.833 28.373 1.00 76.69 92 LYS A CA 1
ATOM 749 C C . LYS A 1 92 ? -16.416 2.913 27.361 1.00 76.69 92 LYS A C 1
ATOM 751 O O . LYS A 1 92 ? -16.359 1.688 27.459 1.00 76.69 92 LYS A O 1
ATOM 756 N N . LYS A 1 93 ? -17.082 3.522 26.376 1.00 79.00 93 LYS A N 1
ATOM 757 C CA . LYS A 1 93 ? -17.715 2.830 25.240 1.00 79.00 93 LYS A CA 1
ATOM 758 C C . LYS A 1 93 ? -16.673 2.539 24.149 1.00 79.00 93 LYS A C 1
ATOM 760 O O . LYS A 1 93 ? -15.638 3.192 24.084 1.00 79.00 93 LYS A O 1
ATOM 765 N N . GLY A 1 94 ? -16.966 1.584 23.272 1.00 77.00 94 GLY A N 1
ATOM 766 C CA . GLY A 1 94 ? -16.164 1.258 22.088 1.00 77.00 94 GLY A CA 1
ATOM 767 C C . GLY A 1 94 ? -15.280 0.015 22.217 1.00 77.00 94 GLY A C 1
ATOM 768 O O . GLY A 1 94 ? -14.847 -0.507 21.194 1.00 77.00 94 GLY A O 1
ATOM 769 N N . HIS A 1 95 ? -15.072 -0.514 23.425 1.00 81.31 95 HIS A N 1
ATOM 770 C CA . HIS A 1 95 ? -14.274 -1.719 23.669 1.00 81.31 95 HIS A CA 1
ATOM 771 C C . HIS A 1 95 ? -14.803 -2.502 24.883 1.00 81.31 95 HIS A C 1
ATOM 773 O O . HIS A 1 95 ? -15.555 -1.958 25.690 1.00 81.31 95 HIS A O 1
ATOM 779 N N . ASN A 1 96 ? -14.443 -3.782 24.994 1.00 82.19 96 ASN A N 1
ATOM 780 C CA . ASN A 1 96 ? -14.789 -4.630 26.142 1.00 82.19 96 ASN A CA 1
ATOM 781 C C . ASN A 1 96 ? -13.625 -4.669 27.142 1.00 82.19 96 ASN A C 1
ATOM 783 O O . ASN A 1 96 ? -12.507 -4.300 26.802 1.00 82.19 96 ASN A O 1
ATOM 787 N N . LYS A 1 97 ? -13.844 -5.203 28.350 1.00 80.94 97 LYS A N 1
ATOM 788 C CA . LYS A 1 97 ? -12.795 -5.340 29.382 1.00 80.94 97 LYS A CA 1
ATOM 789 C C . LYS A 1 97 ? -11.509 -6.027 28.875 1.00 80.94 97 LYS A C 1
ATOM 791 O O . LYS A 1 97 ? -10.425 -5.623 29.275 1.00 80.94 97 LYS A O 1
ATOM 796 N N . LYS A 1 98 ? -11.627 -7.006 27.964 1.00 78.69 98 LYS A N 1
ATOM 797 C CA . LYS A 1 98 ? -10.494 -7.723 27.334 1.00 78.69 98 LYS A CA 1
ATOM 798 C C . LYS A 1 98 ? -9.635 -6.846 26.411 1.00 78.69 98 LYS A C 1
ATOM 800 O O . LYS A 1 98 ? -8.434 -7.057 26.321 1.00 78.69 98 LYS A O 1
ATOM 805 N N . ASP A 1 99 ? -10.253 -5.851 25.782 1.00 75.38 99 ASP A N 1
ATOM 806 C CA . ASP A 1 99 ? -9.623 -4.936 24.821 1.00 75.38 99 ASP A CA 1
ATOM 807 C C . ASP A 1 99 ? -9.328 -3.571 25.479 1.00 75.38 99 ASP A C 1
ATOM 809 O O . ASP A 1 99 ? -9.161 -2.553 24.809 1.00 75.38 99 ASP A O 1
ATOM 813 N N . CYS A 1 100 ? -9.352 -3.513 26.815 1.00 81.38 100 CYS A N 1
ATOM 814 C CA . CYS A 1 100 ? -9.168 -2.281 27.565 1.00 81.38 100 CYS A CA 1
ATOM 815 C C . CYS A 1 100 ? -7.701 -1.875 27.556 1.00 81.38 100 CYS A C 1
ATOM 817 O O . CYS A 1 100 ? -6.860 -2.526 28.174 1.00 81.38 100 CYS A O 1
ATOM 819 N N . TRP A 1 101 ? -7.411 -0.746 26.913 1.00 79.38 101 TRP A N 1
ATOM 820 C CA . TRP A 1 101 ? -6.061 -0.187 26.833 1.00 79.38 101 TRP A CA 1
ATOM 821 C C . TRP A 1 101 ? -5.419 0.031 28.214 1.00 79.38 101 TRP A C 1
ATOM 823 O O . TRP A 1 101 ? -4.222 -0.175 28.388 1.00 79.38 101 TRP A O 1
ATOM 833 N N . PHE A 1 102 ? -6.225 0.355 29.230 1.00 78.38 102 PHE A N 1
ATOM 834 C CA . PHE A 1 102 ? -5.749 0.524 30.607 1.00 78.38 102 PHE A CA 1
ATOM 835 C C . PHE A 1 102 ? -5.393 -0.797 31.307 1.00 78.38 102 PHE A C 1
ATOM 837 O O . PHE A 1 102 ? -4.571 -0.784 32.217 1.00 78.38 102 PHE A O 1
ATOM 844 N N . LEU A 1 103 ? -5.986 -1.924 30.893 1.00 74.75 103 LEU A N 1
ATOM 845 C CA . LEU A 1 103 ? -5.667 -3.258 31.421 1.00 74.75 103 LEU A CA 1
ATOM 846 C C . LEU A 1 103 ? -4.526 -3.928 30.644 1.00 74.75 103 LEU A C 1
ATOM 848 O O . LEU A 1 103 ? -3.721 -4.641 31.235 1.00 74.75 103 LEU A O 1
ATOM 852 N N . ASN A 1 104 ? -4.422 -3.670 29.337 1.00 64.19 104 ASN A N 1
ATOM 853 C CA . ASN A 1 104 ? -3.443 -4.312 28.456 1.00 64.19 104 ASN A CA 1
ATOM 854 C C . ASN A 1 104 ? -2.074 -3.610 28.404 1.00 64.19 104 ASN A C 1
ATOM 856 O O . ASN A 1 104 ? -1.240 -3.991 27.590 1.00 64.19 104 ASN A O 1
ATOM 860 N N . LYS A 1 105 ? -1.778 -2.661 29.306 1.00 61.41 105 LYS A N 1
ATOM 861 C CA . LYS A 1 105 ? -0.452 -2.010 29.398 1.00 61.41 105 LYS A CA 1
ATOM 862 C C . LYS A 1 105 ? 0.725 -2.968 29.686 1.00 61.41 105 LYS A C 1
ATOM 864 O O . LYS A 1 105 ? 1.860 -2.514 29.672 1.00 61.41 105 LYS A O 1
ATOM 869 N N . LYS A 1 106 ? 0.486 -4.256 29.976 1.00 52.84 106 LYS A N 1
ATOM 870 C CA . LYS A 1 106 ? 1.522 -5.230 30.385 1.00 52.84 106 LYS A CA 1
ATOM 871 C C . LYS A 1 106 ? 1.552 -6.553 29.606 1.00 52.84 106 LYS A C 1
ATOM 873 O O . LYS A 1 106 ? 2.140 -7.512 30.089 1.00 52.84 106 LYS A O 1
ATOM 878 N N . LYS A 1 107 ? 0.936 -6.650 28.426 1.00 50.19 107 LYS A N 1
ATOM 879 C CA . LYS A 1 107 ? 1.102 -7.844 27.578 1.00 50.19 107 LYS A CA 1
ATOM 880 C C . LYS A 1 107 ? 1.733 -7.478 26.245 1.00 50.19 107 LYS A C 1
ATOM 882 O O . LYS A 1 107 ? 1.058 -7.441 25.224 1.00 50.19 107 LYS A O 1
ATOM 887 N N . GLU A 1 108 ? 3.046 -7.274 26.275 1.00 46.19 108 GLU A N 1
ATOM 888 C CA . GLU A 1 108 ? 3.907 -7.608 25.140 1.00 46.19 108 GLU A CA 1
ATOM 889 C C . GLU A 1 108 ? 3.919 -9.135 24.999 1.00 46.19 108 GLU A C 1
ATOM 891 O O . GLU A 1 108 ? 4.870 -9.809 25.371 1.00 46.19 108 GLU A O 1
ATOM 896 N N . ASN A 1 109 ? 2.809 -9.702 24.531 1.00 43.00 109 ASN A N 1
ATOM 897 C CA . ASN A 1 109 ? 2.851 -11.036 23.963 1.00 43.00 109 ASN A CA 1
ATOM 898 C C . ASN A 1 109 ? 2.900 -10.851 22.458 1.00 43.00 109 ASN A C 1
ATOM 900 O O . ASN A 1 109 ? 1.919 -10.481 21.813 1.00 43.00 109 ASN A O 1
ATOM 904 N N . THR A 1 110 ? 4.106 -11.071 21.956 1.00 49.88 110 THR A N 1
ATOM 905 C CA . THR A 1 110 ? 4.417 -11.403 20.580 1.00 49.88 110 THR A CA 1
ATOM 906 C C . THR A 1 110 ? 3.366 -12.363 20.021 1.00 49.88 110 THR A C 1
ATOM 908 O O . THR A 1 110 ? 3.092 -13.412 20.603 1.00 49.88 110 THR A O 1
ATOM 911 N N . ASN A 1 111 ? 2.754 -11.939 18.913 1.00 48.22 111 ASN A N 1
ATOM 912 C CA . ASN A 1 111 ? 2.281 -12.729 17.770 1.00 48.22 111 ASN A CA 1
ATOM 913 C C . ASN A 1 111 ? 0.927 -12.230 17.237 1.00 48.22 111 ASN A C 1
ATOM 915 O O . ASN A 1 111 ? -0.111 -12.318 17.885 1.00 48.22 111 ASN A O 1
ATOM 919 N N . GLU A 1 112 ? 1.002 -11.751 15.993 1.00 51.62 112 GLU A N 1
ATOM 920 C CA . GLU A 1 112 ? -0.069 -11.657 14.997 1.00 51.62 112 GLU A CA 1
ATOM 921 C C . GLU A 1 112 ? -1.221 -10.675 15.244 1.00 51.62 112 GLU A C 1
ATOM 923 O O . GLU A 1 112 ? -2.363 -11.007 15.551 1.00 51.62 112 GLU A O 1
ATOM 928 N N . SER A 1 113 ? -0.966 -9.437 14.848 1.00 45.81 113 SER A N 1
ATOM 929 C CA . SER A 1 113 ? -1.704 -8.863 13.722 1.00 45.81 113 SER A CA 1
ATOM 930 C C . SER A 1 113 ? -0.777 -7.860 13.072 1.00 45.81 113 SER A C 1
ATOM 932 O O . SER A 1 113 ? -0.229 -7.013 13.772 1.00 45.81 113 SER A O 1
ATOM 934 N N . ALA A 1 114 ? -0.567 -7.977 11.763 1.00 52.38 114 ALA A N 1
ATOM 935 C CA . ALA A 1 114 ? 0.133 -6.967 10.989 1.00 52.38 114 ALA A CA 1
ATOM 936 C C . ALA A 1 114 ? -0.586 -5.627 11.201 1.00 52.38 114 ALA A C 1
ATOM 938 O O . ALA A 1 114 ? -1.598 -5.323 10.568 1.00 52.38 114 ALA A O 1
ATOM 939 N N . SER A 1 115 ? -0.103 -4.836 12.155 1.00 53.31 115 SER A N 1
ATOM 940 C CA . SER A 1 115 ? -0.327 -3.409 12.145 1.00 53.31 115 SER A CA 1
ATOM 941 C C . SER A 1 115 ? 0.300 -2.946 10.843 1.00 53.31 115 SER A C 1
ATOM 943 O O . SER A 1 115 ? 1.516 -3.016 10.694 1.00 53.31 115 SER A O 1
ATOM 945 N N . ASN A 1 116 ? -0.528 -2.510 9.894 1.00 54.81 116 ASN A N 1
ATOM 946 C CA . ASN A 1 116 ? -0.100 -1.920 8.622 1.00 54.81 116 ASN A CA 1
ATOM 947 C C . ASN A 1 116 ? 0.589 -0.554 8.829 1.00 54.81 116 ASN A C 1
ATOM 949 O O . ASN A 1 116 ? 0.435 0.355 8.020 1.00 54.81 116 ASN A O 1
ATOM 953 N N . ALA A 1 117 ? 1.278 -0.372 9.953 1.00 57.72 117 ALA A N 1
ATOM 954 C CA . ALA A 1 117 ? 2.105 0.780 10.212 1.00 57.72 117 ALA A CA 1
ATOM 955 C C . ALA A 1 117 ? 3.425 0.541 9.484 1.00 57.72 117 ALA A C 1
ATOM 957 O O . ALA A 1 117 ? 4.171 -0.385 9.805 1.00 57.72 117 ALA A O 1
ATOM 958 N N . PHE A 1 118 ? 3.677 1.356 8.468 1.00 58.16 118 PHE A N 1
ATOM 959 C CA . PHE A 1 118 ? 4.978 1.417 7.829 1.00 58.16 118 PHE A CA 1
ATOM 960 C C . PHE A 1 118 ? 5.959 1.974 8.866 1.00 58.16 118 PHE A C 1
ATOM 962 O O . PHE A 1 118 ? 5.778 3.093 9.342 1.00 58.16 118 PHE A O 1
ATOM 969 N N . SER A 1 119 ? 6.947 1.181 9.272 1.00 61.22 119 SER A N 1
ATOM 970 C CA . SER A 1 119 ? 8.008 1.650 10.162 1.00 61.22 119 SER A CA 1
ATOM 971 C C . SER A 1 119 ? 9.235 1.937 9.317 1.00 61.22 119 SER A C 1
ATOM 973 O O . SER A 1 119 ? 9.784 1.025 8.698 1.00 61.22 119 SER A O 1
ATOM 975 N N . ALA A 1 120 ? 9.677 3.191 9.293 1.00 62.81 120 ALA A N 1
ATOM 976 C CA . ALA A 1 120 ? 10.992 3.520 8.770 1.00 62.81 120 ALA A CA 1
ATOM 977 C C . ALA A 1 120 ? 12.036 2.988 9.763 1.00 62.81 120 ALA A C 1
ATOM 979 O O . ALA A 1 120 ? 12.173 3.509 10.868 1.00 62.81 120 ALA A O 1
ATOM 980 N N . ILE A 1 121 ? 12.728 1.907 9.403 1.00 62.12 121 ILE A N 1
ATOM 981 C CA . ILE A 1 121 ? 13.895 1.433 10.151 1.00 62.12 121 ILE A CA 1
ATOM 982 C C . ILE A 1 121 ? 15.087 2.223 9.611 1.00 62.12 121 ILE A C 1
ATOM 984 O O . ILE A 1 121 ? 15.628 1.897 8.558 1.00 62.12 121 ILE A O 1
ATOM 988 N N . GLY A 1 122 ? 15.436 3.314 10.290 1.00 60.38 122 GLY A N 1
ATOM 989 C CA . GLY A 1 122 ? 16.700 4.005 10.062 1.00 60.38 122 GLY A CA 1
ATOM 990 C C . GLY A 1 122 ? 17.793 3.346 10.896 1.00 60.38 122 GLY A C 1
ATOM 991 O O . GLY A 1 122 ? 17.598 3.141 12.089 1.00 60.38 122 GLY A O 1
ATOM 992 N N . ASP A 1 123 ? 18.946 3.055 10.297 1.00 59.16 123 ASP A N 1
ATOM 993 C CA . ASP A 1 123 ? 20.146 2.524 10.977 1.00 59.16 123 ASP A CA 1
ATOM 994 C C . ASP A 1 123 ? 20.874 3.601 11.824 1.00 59.16 123 ASP A C 1
ATOM 996 O O . ASP A 1 123 ? 22.080 3.564 12.048 1.00 59.16 123 ASP A O 1
ATOM 1000 N N . GLY A 1 124 ? 20.137 4.632 12.245 1.00 61.91 124 GLY A N 1
ATOM 1001 C CA . GLY A 1 124 ? 20.624 5.757 13.032 1.00 61.91 124 GLY A CA 1
ATOM 1002 C C . GLY A 1 124 ? 20.172 5.640 14.482 1.00 61.91 124 GLY A C 1
ATOM 1003 O O . GLY A 1 124 ? 19.106 5.097 14.775 1.00 61.91 124 GLY A O 1
ATOM 1004 N N . GLN A 1 125 ? 20.974 6.176 15.403 1.00 63.66 125 GLN A N 1
ATOM 1005 C CA . GLN A 1 125 ? 20.537 6.389 16.783 1.00 63.66 125 GLN A CA 1
ATOM 1006 C C . GLN A 1 125 ? 19.186 7.113 16.784 1.00 63.66 125 GLN A C 1
ATOM 1008 O O . GLN A 1 125 ? 18.981 8.028 15.989 1.00 63.66 125 GLN A O 1
ATOM 1013 N N . ILE A 1 126 ? 18.275 6.707 17.673 1.00 63.97 126 ILE A N 1
ATOM 1014 C CA . ILE A 1 126 ? 17.005 7.408 17.884 1.00 63.97 126 ILE A CA 1
ATOM 1015 C C . ILE A 1 126 ? 17.351 8.836 18.313 1.00 63.97 126 ILE A C 1
ATOM 1017 O O . ILE A 1 126 ? 17.719 9.066 19.466 1.00 63.97 126 ILE A O 1
ATOM 1021 N N . THR A 1 127 ? 17.285 9.786 17.384 1.00 67.94 127 THR A N 1
ATOM 1022 C CA . THR A 1 127 ? 17.442 11.196 17.712 1.00 67.94 127 THR A CA 1
ATOM 1023 C C . THR A 1 127 ? 16.102 11.723 18.212 1.00 67.94 127 THR A C 1
ATOM 1025 O O . THR A 1 127 ? 15.038 11.361 17.710 1.00 67.94 127 THR A O 1
ATOM 1028 N N . ASN A 1 128 ? 16.136 12.584 19.229 1.00 71.69 128 ASN A N 1
ATOM 1029 C CA . ASN A 1 128 ? 14.962 13.333 19.690 1.00 71.69 128 ASN A CA 1
ATOM 1030 C C . ASN A 1 128 ? 14.667 14.514 18.743 1.00 71.69 128 ASN A C 1
ATOM 1032 O O . ASN A 1 128 ? 14.279 15.588 19.192 1.00 71.69 128 ASN A O 1
ATOM 1036 N N . ASP A 1 129 ? 14.864 14.332 17.442 1.00 77.88 129 ASP A N 1
ATOM 1037 C CA . ASP A 1 129 ? 14.650 15.377 16.450 1.00 77.88 129 ASP A CA 1
ATOM 1038 C C . ASP A 1 129 ? 13.316 15.156 15.742 1.00 77.88 129 ASP A C 1
ATOM 1040 O O . ASP A 1 129 ? 12.871 14.026 15.521 1.00 77.88 129 ASP A O 1
ATOM 1044 N N . TRP A 1 130 ? 12.652 16.251 15.379 1.00 76.94 130 TRP A N 1
ATOM 1045 C CA . TRP A 1 130 ? 11.422 16.173 14.604 1.00 76.94 130 TRP A CA 1
ATOM 1046 C C . TRP A 1 130 ? 11.759 15.925 13.132 1.00 76.94 130 TRP A C 1
ATOM 1048 O O . TRP A 1 130 ? 12.379 16.763 12.478 1.00 76.94 130 TRP A O 1
ATOM 1058 N N . ILE A 1 131 ? 11.317 14.791 12.592 1.00 77.44 131 ILE A N 1
ATOM 1059 C CA . ILE A 1 131 ? 11.499 14.453 11.176 1.00 77.44 131 ILE A CA 1
ATOM 1060 C C . ILE A 1 131 ? 10.303 14.975 10.375 1.00 77.44 131 ILE A C 1
ATOM 1062 O O . ILE A 1 131 ? 9.148 14.706 10.711 1.00 77.44 131 ILE A O 1
ATOM 1066 N N . VAL A 1 132 ? 10.577 15.727 9.309 1.00 78.38 132 VAL A N 1
ATOM 1067 C CA . VAL A 1 132 ? 9.548 16.239 8.395 1.00 78.38 132 VAL A CA 1
ATOM 1068 C C . VAL A 1 132 ? 9.218 15.170 7.352 1.00 78.38 132 VAL A C 1
ATOM 1070 O O . VAL A 1 132 ? 10.066 14.811 6.540 1.00 78.38 132 VAL A O 1
ATOM 1073 N N . ASP A 1 133 ? 7.977 14.685 7.362 1.00 81.31 133 ASP A N 1
ATOM 1074 C CA . ASP A 1 133 ? 7.423 13.764 6.359 1.00 81.31 133 ASP A CA 1
ATOM 1075 C C . ASP A 1 133 ? 6.443 14.508 5.439 1.00 81.31 133 ASP A C 1
ATOM 1077 O O . ASP A 1 133 ? 5.277 14.706 5.775 1.00 81.31 133 ASP A O 1
ATOM 1081 N N . SER A 1 134 ? 6.904 14.936 4.263 1.00 83.69 134 SER A N 1
ATOM 1082 C CA . SER A 1 134 ? 6.080 15.699 3.314 1.00 83.69 134 SER A CA 1
ATOM 1083 C C . SER A 1 134 ? 4.871 14.929 2.759 1.00 83.69 134 SER A C 1
ATOM 1085 O O . SER A 1 134 ? 4.031 15.533 2.090 1.00 83.69 134 SER A O 1
ATOM 1087 N N . GLY A 1 135 ? 4.761 13.621 3.024 1.00 83.69 135 GLY A N 1
ATOM 1088 C CA . GLY A 1 135 ? 3.611 12.794 2.661 1.00 83.69 135 GLY A CA 1
ATOM 1089 C C . GLY A 1 135 ? 2.541 12.663 3.751 1.00 83.69 135 GLY A C 1
ATOM 1090 O O . GLY A 1 135 ? 1.462 12.136 3.470 1.00 83.69 135 GLY A O 1
ATOM 1091 N N . ALA A 1 136 ? 2.799 13.125 4.976 1.00 82.88 136 ALA A N 1
ATOM 1092 C CA . ALA A 1 136 ? 1.856 13.013 6.083 1.00 82.88 136 ALA A CA 1
ATOM 1093 C C . ALA A 1 136 ? 0.915 14.227 6.143 1.00 82.88 136 ALA A C 1
ATOM 1095 O O . ALA A 1 136 ? 1.352 15.371 6.221 1.00 82.88 136 ALA A O 1
ATOM 1096 N N . SER A 1 137 ? -0.401 13.984 6.144 1.00 82.25 137 SER A N 1
ATOM 1097 C CA . SER A 1 137 ? -1.391 15.045 6.411 1.00 82.25 137 SER A CA 1
ATOM 1098 C C . SER A 1 137 ? -1.439 15.432 7.890 1.00 82.25 137 SER A C 1
ATOM 1100 O O . SER A 1 137 ? -1.672 16.592 8.210 1.00 82.25 137 SER A O 1
ATOM 1102 N N . ASP A 1 138 ? -1.182 14.465 8.775 1.00 81.06 138 ASP A N 1
ATOM 1103 C CA . ASP A 1 138 ? -1.109 14.645 10.221 1.00 81.06 138 ASP A CA 1
ATOM 1104 C C . ASP A 1 138 ? 0.170 13.981 10.743 1.00 81.06 138 ASP A C 1
ATOM 1106 O O . ASP A 1 138 ? 0.390 12.784 10.541 1.00 81.06 138 ASP A O 1
ATOM 1110 N N . HIS A 1 139 ? 1.009 14.745 11.443 1.00 77.19 139 HIS A N 1
ATOM 1111 C CA . HIS A 1 139 ? 2.218 14.218 12.074 1.00 77.19 139 HIS A CA 1
ATOM 1112 C C . HIS A 1 139 ? 1.920 13.737 13.495 1.00 77.19 139 HIS A C 1
ATOM 1114 O O . HIS A 1 139 ? 1.345 14.460 14.309 1.00 77.19 139 HIS A O 1
ATOM 1120 N N . MET A 1 140 ? 2.350 12.518 13.815 1.00 77.88 140 MET A N 1
ATOM 1121 C CA . MET A 1 140 ? 2.216 11.942 15.152 1.00 77.88 140 MET A CA 1
ATOM 1122 C C . MET A 1 140 ? 3.566 11.972 15.867 1.00 77.88 140 MET A C 1
ATOM 1124 O O . MET A 1 140 ? 4.570 11.536 15.314 1.00 77.88 140 MET A O 1
ATOM 1128 N N . CYS A 1 141 ? 3.590 12.436 17.117 1.00 76.06 141 CYS A N 1
ATOM 1129 C CA . CYS A 1 141 ? 4.784 12.420 17.957 1.00 76.06 141 CYS A CA 1
ATOM 1130 C C . CYS A 1 141 ? 4.458 11.864 19.349 1.00 76.06 141 CYS A C 1
ATOM 1132 O O . CYS A 1 141 ? 3.385 12.114 19.898 1.00 76.06 141 CYS A O 1
ATOM 1134 N N . HIS A 1 142 ? 5.391 11.104 19.925 1.00 75.94 142 HIS A N 1
ATOM 1135 C CA . HIS A 1 142 ? 5.291 10.601 21.297 1.00 75.94 142 HIS A CA 1
ATOM 1136 C C . HIS A 1 142 ? 5.745 11.634 22.347 1.00 75.94 142 HIS A C 1
ATOM 1138 O O . HIS A 1 142 ? 5.300 11.579 23.495 1.00 75.94 142 HIS A O 1
ATOM 1144 N N . ASN A 1 143 ? 6.619 12.575 21.974 1.00 79.75 143 ASN A N 1
ATOM 1145 C CA . ASN A 1 143 ? 7.196 13.546 22.897 1.00 79.75 143 ASN A CA 1
ATOM 1146 C C . ASN A 1 143 ? 6.289 14.775 23.055 1.00 79.75 143 ASN A C 1
ATOM 1148 O O . ASN A 1 143 ? 6.129 15.574 22.136 1.00 79.75 143 ASN A O 1
ATOM 1152 N N . GLN A 1 144 ? 5.724 14.944 24.250 1.00 79.19 144 GLN A N 1
ATOM 1153 C CA . GLN A 1 144 ? 4.837 16.068 24.566 1.00 79.19 144 GLN A CA 1
ATOM 1154 C C . GLN A 1 144 ? 5.570 17.416 24.590 1.00 79.19 144 GLN A C 1
ATOM 1156 O O . GLN A 1 144 ? 4.949 18.442 24.331 1.00 79.19 144 GLN A O 1
ATOM 1161 N N . ASN A 1 145 ? 6.882 17.421 24.846 1.00 83.81 145 ASN A N 1
ATOM 1162 C CA . ASN A 1 145 ? 7.666 18.651 24.971 1.00 83.81 145 ASN A CA 1
ATOM 1163 C C . ASN A 1 145 ? 7.875 19.374 23.634 1.00 83.81 145 ASN A C 1
ATOM 1165 O O . ASN A 1 145 ? 8.296 20.526 23.633 1.00 83.81 145 ASN A O 1
ATOM 1169 N N . PHE A 1 146 ? 7.601 18.721 22.500 1.00 83.56 146 PHE A N 1
ATOM 1170 C CA . PHE A 1 146 ? 7.688 19.371 21.192 1.00 83.56 146 PHE A CA 1
ATOM 1171 C C . PHE A 1 146 ? 6.456 20.209 20.841 1.00 83.56 146 PHE A C 1
ATOM 1173 O O . PHE A 1 146 ? 6.475 20.934 19.850 1.00 83.56 146 PHE A O 1
ATOM 1180 N N . PHE A 1 147 ? 5.387 20.129 21.633 1.00 84.75 147 PHE A N 1
ATOM 1181 C CA . PHE A 1 147 ? 4.176 20.907 21.408 1.00 84.75 147 PHE A CA 1
ATOM 1182 C C . PHE A 1 147 ? 4.175 22.146 22.304 1.00 84.75 147 PHE A C 1
ATOM 1184 O O . PHE A 1 147 ? 4.314 22.036 23.520 1.00 84.75 147 PHE A O 1
ATOM 1191 N N . SER A 1 148 ? 3.965 23.328 21.719 1.00 87.69 148 SER A N 1
ATOM 1192 C CA . SER A 1 148 ? 3.770 24.565 22.492 1.00 87.69 148 SER A CA 1
ATOM 1193 C C . SER A 1 148 ? 2.413 24.598 23.203 1.00 87.69 148 SER A C 1
ATOM 1195 O O . SER A 1 148 ? 2.290 25.170 24.281 1.00 87.69 148 SER A O 1
ATOM 1197 N N . GLU A 1 149 ? 1.398 23.961 22.617 1.00 87.50 149 GLU A N 1
ATOM 1198 C CA . GLU A 1 149 ? 0.060 23.818 23.183 1.00 87.50 149 GLU A CA 1
ATOM 1199 C C . GLU A 1 149 ? -0.500 22.442 22.808 1.00 87.50 149 GLU A C 1
ATOM 1201 O O . GLU A 1 149 ? -0.314 21.964 21.688 1.00 87.50 149 GLU A O 1
ATOM 1206 N N . TYR A 1 150 ? -1.205 21.793 23.733 1.00 86.50 150 TYR A N 1
ATOM 1207 C CA . TYR A 1 150 ? -1.958 20.579 23.439 1.00 86.50 150 TYR A CA 1
ATOM 1208 C C . TYR A 1 150 ? -3.287 20.583 24.193 1.00 86.50 150 TYR A C 1
ATOM 1210 O O . TYR A 1 150 ? -3.383 21.009 25.344 1.00 86.50 150 TYR A O 1
ATOM 1218 N N . LYS A 1 151 ? -4.335 20.069 23.543 1.00 83.88 151 LYS A N 1
ATOM 1219 C CA . LYS A 1 151 ? -5.678 19.960 24.116 1.00 83.88 151 LYS A CA 1
ATOM 1220 C C . LYS A 1 151 ? -6.114 18.505 24.153 1.00 83.88 151 LYS A C 1
ATOM 1222 O O . LYS A 1 151 ? -6.116 17.813 23.139 1.00 83.88 151 LYS A O 1
ATOM 1227 N N . LEU A 1 152 ? -6.548 18.044 25.323 1.00 79.38 152 LEU A N 1
ATOM 1228 C CA . LEU A 1 152 ? -7.170 16.730 25.451 1.00 79.38 152 LEU A CA 1
ATOM 1229 C C . LEU A 1 152 ? -8.544 16.748 24.780 1.00 79.38 152 LEU A C 1
ATOM 1231 O O . LEU A 1 152 ? -9.451 17.462 25.208 1.00 79.38 152 LEU A O 1
ATOM 1235 N N . VAL A 1 153 ? -8.700 15.935 23.739 1.00 76.62 153 VAL A N 1
ATOM 1236 C CA . VAL A 1 153 ? -9.957 15.837 22.982 1.00 76.62 153 VAL A CA 1
ATOM 1237 C C . VAL A 1 153 ? -10.993 14.958 23.710 1.00 76.62 153 VAL A C 1
ATOM 1239 O O . VAL A 1 153 ? -12.183 15.059 23.431 1.00 76.62 153 VAL A O 1
ATOM 1242 N N . PHE A 1 154 ? -10.593 14.160 24.716 1.00 67.56 154 PHE A N 1
ATOM 1243 C CA . PHE A 1 154 ? -11.510 13.298 25.479 1.00 67.56 154 PHE A CA 1
ATOM 1244 C C . PHE A 1 154 ? -11.154 13.215 26.979 1.00 67.56 154 PHE A C 1
ATOM 1246 O O . PHE A 1 154 ? -10.012 12.904 27.318 1.00 67.56 154 PHE A O 1
ATOM 1253 N N . LYS A 1 155 ? -12.144 13.427 27.865 1.00 42.22 155 LYS A N 1
ATOM 1254 C CA . LYS A 1 155 ? -12.114 13.038 29.294 1.00 42.22 155 LYS A CA 1
ATOM 1255 C C . LYS A 1 155 ? -12.681 11.620 29.446 1.00 42.22 155 LYS A C 1
ATOM 1257 O O . LYS A 1 155 ? -13.797 11.376 28.945 1.00 42.22 155 LYS A O 1
#

Nearest PDB structures (foldseek):
  3ts2-assembly1_B  TM=5.005E-01  e=8.226E-01  Mus musculus

Secondary structure (DSSP, 8-state):
-HHHHHHHTS-GGGHHHHHHHHTS-GGG--HHHHHHHHHHHHHHHHT-----TT--------PBPTTT--BSS-GGG---TT---B-TTT--BSS-GGG-TTT-TT----------------SS---SPPPP-TT-SS---S-GGG-S----S--

InterPro domains:
  IPR001878 Zinc finger, CCHC-type [PF00098] (63-78)
  IPR001878 Zinc finger, CCHC-type [PS50158] (63-78)
  IPR001878 Zinc finger, CCHC-type [SM00343] (64-80)
  IPR001878 Zinc finger, CCHC-type [SM00343] (86-102)
  IPR036875 Zinc finger, CCHC-type superfamily [SSF57756] (59-101)
  IPR050195 Primate lentivirus group Gag polyprotein-like [PTHR40389] (49-116)
  IPR054722 Retrovirus-related Pol polyprotein from transposon TNT 1-94-like, beta-barrel domain [PF22936] (130-152)

Solvent-accessible surface area (backbone atoms only — not comparable to full-atom values): 10750 Å² total; per-residue (Å²): 112,74,66,61,56,54,62,74,67,56,62,78,91,45,51,67,56,52,60,58,53,74,70,51,59,75,92,64,71,41,71,69,52,51,51,57,52,48,55,54,50,49,56,54,55,73,69,51,66,95,68,56,91,81,57,78,81,69,70,85,63,76,51,53,13,88,68,78,65,48,61,84,46,51,59,88,72,51,87,71,82,82,68,73,38,54,13,83,78,80,72,42,74,82,34,37,56,92,66,29,69,88,72,55,78,78,63,92,66,90,79,87,72,88,68,89,66,86,73,86,84,64,102,59,80,90,65,99,65,89,80,87,58,95,85,56,93,73,88,85,77,89,63,69,84,80,49,96,73,87,77,85,92,74,134

Mean predicted aligned error: 19.15 Å

Radius of gyration: 27.63 Å; Cα contacts (8 Å, |Δi|>4): 70; chains: 1; bounding box: 49×40×77 Å

Sequence (155 aa):
MVITKIITSLPDMYKHFVSAWDSVQSEKQTLSELTARLLIEEQRTNNRQEVTALLSKQKEEKRKCFKCGKIGHYKKDCGNNNFKKYCEHCKKKGHNKKDCWFLNKKKENTNESASNAFSAIGDGQITNDWIVDSGASDHMCHNQNFFSEYKLVFK

Foldseek 3Di:
DVLVVVLVPDDPVCVVVSVVLVPDDPVQSDPVNVVVVVVVVVVVVVPDDPPPVPDPPPPPPQDQEPQPRHGDDHVVPDPDPPRFAADPPVRDTDHYVVPDPVVCPPDPPDDDDPPVDDDDDDPDDPDPDDDDDPPDPDDDDPDPVVDPDDDDPDD

Organism: Popillia japonica (NCBI:txid7064)